Protein AF-A0A7Z9WBU5-F1 (afdb_monomer_lite)

Radius of gyration: 14.42 Å; chains: 1; bounding box: 31×33×34 Å

pLDDT: mean 84.42, std 13.03, range [35.31, 95.38]

Sequence (77 aa):
YKCEGMASMRTCPHGKEDRLLLSGTLVRKTLSEGGELPPQFSRPEVLQILKEYYQNLEEKVEIKLHGHATGDAEVKK

Foldseek 3Di:
DPVLDDDDPVG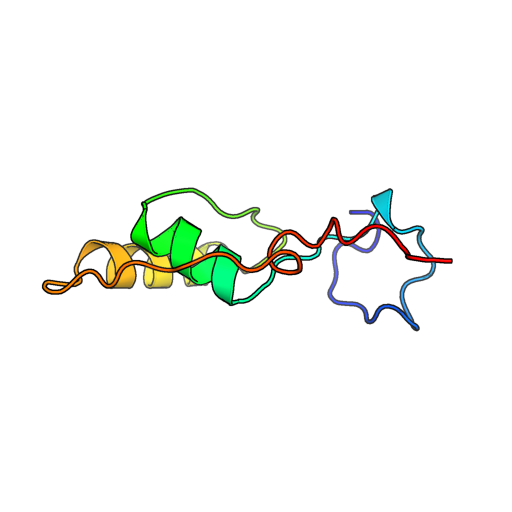DPDDPVVDDDAAPLNVLQCLLVLHDDDCSVDPPVVSVVSSVVSVPDPDRDDRDDDPPRRVPPPPPD

Secondary structure (DSSP, 8-state):
-TT-S---TTT--S-GGG-----HHHHHHHHHTT----TTTS-HHHHHHHHHHHHT-SS----PPPTTTTS------

Structure (mmCIF, N/CA/C/O backbone):
data_AF-A0A7Z9WBU5-F1
#
_entry.id   AF-A0A7Z9WBU5-F1
#
loop_
_atom_site.group_PDB
_atom_site.id
_atom_site.type_symbol
_atom_site.label_atom_id
_atom_site.label_alt_id
_atom_site.label_comp_id
_atom_site.label_asym_id
_atom_site.label_entity_id
_atom_site.label_seq_id
_atom_site.pdbx_PDB_ins_code
_atom_site.Cartn_x
_atom_site.Cartn_y
_atom_site.Cartn_z
_atom_site.occupancy
_atom_site.B_iso_or_equiv
_atom_site.auth_seq_id
_atom_site.auth_comp_id
_atom_site.auth_asym_id
_atom_site.auth_atom_id
_atom_site.pdbx_PDB_model_num
ATOM 1 N N . TYR A 1 1 ? 5.160 -2.967 -14.329 1.00 78.19 1 TYR A N 1
ATOM 2 C CA . TYR A 1 1 ? 5.573 -3.953 -13.301 1.00 78.19 1 TYR A CA 1
ATOM 3 C C . TYR A 1 1 ? 6.299 -5.148 -13.920 1.00 78.19 1 TYR A C 1
ATOM 5 O O . TYR A 1 1 ? 5.858 -6.277 -13.769 1.00 78.19 1 TYR A O 1
ATOM 13 N N . LYS A 1 2 ? 7.414 -4.927 -14.629 1.00 84.31 2 LYS A N 1
ATOM 14 C CA . LYS A 1 2 ? 8.039 -5.982 -15.458 1.00 84.31 2 LYS A CA 1
ATOM 15 C C . LYS A 1 2 ? 9.004 -6.913 -14.714 1.00 84.31 2 LYS A C 1
ATOM 17 O O . LYS A 1 2 ? 9.270 -8.004 -15.189 1.00 84.31 2 LYS A O 1
ATOM 22 N N . CYS A 1 3 ? 9.534 -6.499 -13.559 1.00 84.50 3 CYS A N 1
ATOM 23 C CA . CYS A 1 3 ? 10.442 -7.339 -12.762 1.00 84.50 3 CYS A CA 1
ATOM 24 C C . CYS A 1 3 ? 9.740 -8.462 -11.992 1.00 84.50 3 CYS A C 1
ATOM 26 O O . CYS A 1 3 ? 10.429 -9.372 -11.550 1.00 84.50 3 CYS A O 1
ATOM 28 N N . GLU A 1 4 ? 8.434 -8.330 -11.724 1.00 84.44 4 GLU A N 1
ATOM 29 C CA . GLU A 1 4 ? 7.641 -9.239 -10.867 1.00 84.44 4 GLU A CA 1
ATOM 30 C C . GLU A 1 4 ? 8.250 -9.549 -9.481 1.00 84.44 4 GLU A C 1
ATOM 32 O O . GLU A 1 4 ? 7.814 -10.451 -8.768 1.00 84.44 4 GLU A O 1
ATOM 37 N N . GLY A 1 5 ? 9.233 -8.754 -9.061 1.00 85.06 5 GLY A N 1
ATOM 38 C CA . GLY A 1 5 ? 10.018 -8.962 -7.858 1.00 85.06 5 GLY A CA 1
ATOM 39 C C . GLY A 1 5 ? 10.484 -7.644 -7.258 1.00 85.06 5 GLY A C 1
ATOM 40 O O . GLY A 1 5 ? 10.444 -6.584 -7.892 1.00 85.06 5 GLY A O 1
ATOM 41 N N . MET A 1 6 ? 10.916 -7.716 -6.002 1.00 88.69 6 MET A N 1
ATOM 42 C CA . MET A 1 6 ? 11.428 -6.562 -5.277 1.00 88.69 6 MET A CA 1
ATOM 43 C C . MET A 1 6 ? 12.819 -6.198 -5.797 1.00 88.69 6 MET A C 1
ATOM 45 O O . MET A 1 6 ? 13.740 -7.010 -5.762 1.00 88.69 6 MET A O 1
ATOM 49 N N . ALA A 1 7 ? 12.974 -4.961 -6.256 1.00 90.38 7 ALA A N 1
ATOM 50 C CA . ALA A 1 7 ? 14.243 -4.426 -6.724 1.00 90.38 7 ALA A CA 1
ATOM 51 C C . ALA A 1 7 ? 14.408 -2.985 -6.241 1.00 90.38 7 ALA A C 1
ATOM 53 O O . ALA A 1 7 ? 13.438 -2.238 -6.101 1.00 90.38 7 ALA A O 1
ATOM 54 N N . SER A 1 8 ? 15.652 -2.575 -6.001 1.00 89.38 8 SER A N 1
ATOM 55 C CA . SER A 1 8 ? 15.947 -1.184 -5.665 1.00 89.38 8 SER A CA 1
ATOM 56 C C . SER A 1 8 ? 15.939 -0.308 -6.917 1.00 89.38 8 SER A C 1
ATOM 58 O O . SER A 1 8 ? 16.124 -0.787 -8.039 1.00 89.38 8 SER A O 1
ATOM 60 N N . MET A 1 9 ? 15.834 1.012 -6.731 1.00 87.19 9 MET A N 1
ATOM 61 C CA . MET A 1 9 ? 15.881 1.964 -7.847 1.00 87.19 9 MET A CA 1
ATOM 62 C C . MET A 1 9 ? 17.180 1.889 -8.668 1.00 87.19 9 MET A C 1
ATOM 64 O O . MET A 1 9 ? 17.174 2.308 -9.824 1.00 87.19 9 MET A O 1
ATOM 68 N N . ARG A 1 10 ? 18.265 1.375 -8.067 1.00 88.88 10 ARG A N 1
ATOM 69 C CA . ARG A 1 10 ? 19.597 1.221 -8.674 1.00 88.88 10 ARG A CA 1
ATOM 70 C C . ARG A 1 10 ? 19.786 -0.107 -9.410 1.00 88.88 10 ARG A C 1
ATOM 72 O O . ARG A 1 10 ? 20.648 -0.188 -10.270 1.00 88.88 10 ARG A O 1
ATOM 79 N N . THR A 1 11 ? 19.035 -1.142 -9.032 1.00 90.31 11 THR A N 1
ATOM 80 C CA . THR A 1 11 ? 19.225 -2.520 -9.529 1.00 90.31 11 THR A CA 1
ATOM 81 C C . THR A 1 11 ? 18.146 -2.947 -10.516 1.00 90.31 11 THR A C 1
ATOM 83 O O . THR A 1 11 ? 18.376 -3.840 -11.321 1.00 90.31 11 THR A O 1
ATOM 86 N N . CYS A 1 12 ? 16.981 -2.296 -10.492 1.00 90.56 12 CYS A N 1
ATOM 87 C CA . CYS A 1 12 ? 15.935 -2.517 -11.480 1.00 90.56 12 CYS A CA 1
ATOM 88 C C . CYS A 1 12 ? 16.366 -1.959 -12.854 1.00 90.56 12 CYS A C 1
ATOM 90 O O . CYS A 1 12 ? 16.594 -0.748 -12.949 1.00 90.56 12 CYS A O 1
ATOM 92 N N . PRO A 1 13 ? 16.426 -2.784 -13.920 1.00 90.56 13 PRO A N 1
ATOM 93 C CA . PRO A 1 13 ? 16.813 -2.331 -15.259 1.00 90.56 13 PRO A CA 1
ATOM 94 C C . PRO A 1 13 ? 15.705 -1.543 -15.980 1.00 90.56 13 PRO A C 1
ATOM 96 O O . PRO A 1 13 ? 15.943 -1.002 -17.055 1.00 90.56 13 PRO A O 1
ATOM 99 N N . HIS A 1 14 ? 14.494 -1.476 -15.415 1.00 91.12 14 HIS A N 1
ATOM 100 C CA . HIS A 1 14 ? 13.326 -0.859 -16.052 1.00 91.12 14 HIS A CA 1
ATOM 101 C C . HIS A 1 14 ? 13.133 0.617 -15.679 1.00 91.12 14 HIS A C 1
ATOM 103 O O . HIS A 1 14 ? 13.614 1.070 -14.633 1.00 91.12 14 HIS A O 1
ATOM 109 N N . GLY A 1 15 ? 12.375 1.347 -16.506 1.00 88.12 15 GLY A N 1
ATOM 110 C CA . GLY A 1 15 ? 11.995 2.748 -16.296 1.00 88.12 15 GLY A CA 1
ATOM 111 C C . GLY A 1 15 ? 11.087 2.972 -15.082 1.00 88.12 15 GLY A C 1
ATOM 112 O O . GLY A 1 15 ? 10.742 2.036 -14.358 1.00 88.12 15 GLY A O 1
ATOM 113 N N . LYS A 1 16 ? 10.722 4.230 -14.811 1.00 85.38 16 LYS A N 1
ATOM 114 C CA . LYS A 1 16 ? 9.893 4.591 -13.642 1.00 85.38 16 LYS A CA 1
ATOM 115 C C . LYS A 1 16 ? 8.466 4.067 -13.768 1.00 85.38 16 LYS A C 1
ATOM 117 O O . LYS A 1 16 ? 7.919 3.573 -12.793 1.00 85.38 16 LYS A O 1
ATOM 122 N N . GLU A 1 17 ? 7.922 4.122 -14.974 1.00 87.38 17 GLU A N 1
ATOM 123 C CA . GLU A 1 17 ? 6.610 3.624 -15.381 1.00 87.38 17 GLU A CA 1
ATOM 124 C C . GLU A 1 17 ? 6.425 2.121 -15.126 1.00 87.38 17 GLU A C 1
ATOM 126 O O . GLU A 1 17 ? 5.310 1.634 -14.955 1.00 87.38 17 GLU A O 1
ATOM 131 N N . ASP A 1 18 ? 7.526 1.374 -15.053 1.00 88.44 18 ASP A N 1
ATOM 132 C CA . ASP A 1 18 ? 7.506 -0.063 -14.810 1.00 88.44 18 ASP A CA 1
ATOM 133 C C . ASP A 1 18 ? 7.608 -0.435 -13.322 1.00 88.44 18 ASP A C 1
ATOM 135 O O . ASP A 1 18 ? 7.504 -1.626 -12.994 1.00 88.44 18 ASP A O 1
ATOM 139 N N . ARG A 1 19 ? 7.798 0.544 -12.425 1.00 87.12 19 ARG A N 1
ATOM 140 C CA . ARG A 1 19 ? 8.031 0.356 -10.984 1.00 87.12 19 ARG A CA 1
ATOM 141 C C . ARG A 1 19 ? 6.762 0.646 -10.181 1.00 87.12 19 ARG A C 1
ATOM 143 O O . ARG A 1 19 ? 6.040 1.591 -10.463 1.00 87.12 19 ARG A O 1
ATOM 150 N N . LEU A 1 20 ? 6.525 -0.152 -9.138 1.00 87.31 20 LEU A N 1
ATOM 151 C CA . LEU A 1 20 ? 5.500 0.123 -8.130 1.00 87.31 20 LEU A CA 1
ATOM 152 C C . LEU A 1 20 ? 6.155 0.807 -6.933 1.00 87.31 20 LEU A C 1
ATOM 154 O O . LEU A 1 20 ? 7.024 0.214 -6.296 1.00 87.31 20 LEU A O 1
ATOM 158 N N . LEU A 1 21 ? 5.738 2.031 -6.622 1.00 87.44 21 LEU A N 1
ATOM 159 C CA . LEU A 1 21 ? 6.198 2.767 -5.449 1.00 87.44 21 LEU A CA 1
ATOM 160 C C . LEU A 1 21 ? 4.993 3.097 -4.572 1.00 87.44 21 LEU A C 1
ATOM 162 O O . LEU A 1 21 ? 4.123 3.862 -4.968 1.00 87.44 21 LEU A O 1
ATOM 166 N N . LEU A 1 22 ? 4.949 2.524 -3.372 1.00 87.38 22 LEU A N 1
A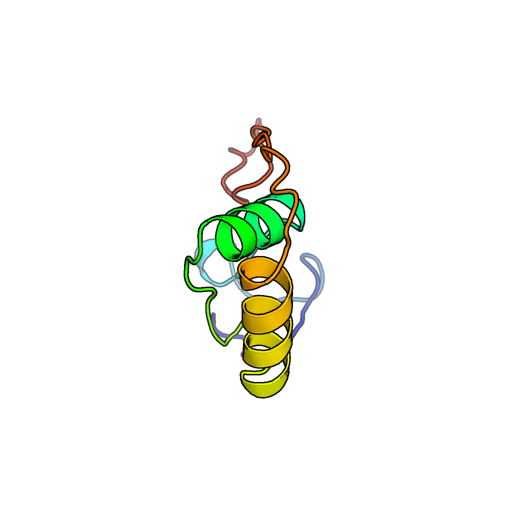TOM 167 C CA . LEU A 1 22 ? 3.921 2.807 -2.374 1.00 87.38 22 LEU A CA 1
ATOM 168 C C . LEU A 1 22 ? 4.607 3.211 -1.075 1.00 87.38 22 LEU A C 1
ATOM 170 O O . LEU A 1 22 ? 5.388 2.442 -0.512 1.00 87.38 22 LEU A O 1
ATOM 174 N N . SER A 1 23 ? 4.337 4.424 -0.592 1.00 89.25 23 SER A N 1
ATOM 175 C CA . SER A 1 23 ? 4.839 4.830 0.721 1.00 89.25 23 SER A CA 1
ATOM 176 C C . SER A 1 23 ? 4.075 4.117 1.836 1.00 89.25 23 SER A C 1
ATOM 178 O O . SER A 1 23 ? 2.881 3.835 1.716 1.00 89.25 23 SER A O 1
ATOM 180 N N . GLY A 1 24 ? 4.733 3.902 2.976 1.00 89.69 24 GLY A N 1
ATOM 181 C CA . GLY A 1 24 ? 4.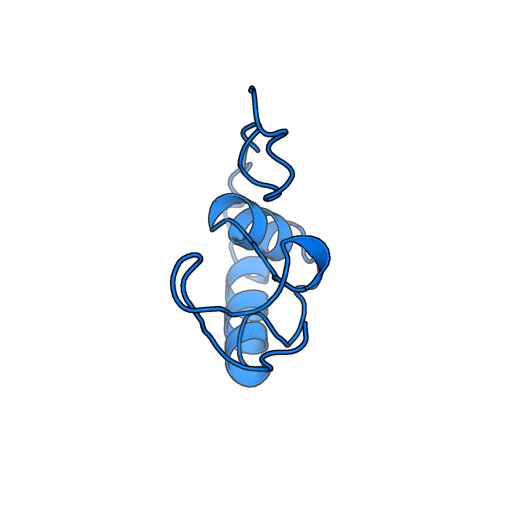065 3.347 4.155 1.00 89.69 24 GLY A CA 1
ATOM 182 C C . GLY A 1 24 ? 2.893 4.210 4.639 1.00 89.69 24 GLY A C 1
ATOM 183 O O . GLY A 1 24 ? 1.909 3.680 5.143 1.00 89.69 24 GLY A O 1
ATOM 184 N N . THR A 1 25 ? 2.960 5.533 4.456 1.00 91.69 25 THR A N 1
ATOM 185 C CA . THR A 1 25 ? 1.858 6.443 4.805 1.00 91.69 25 THR A CA 1
ATOM 186 C C . THR A 1 25 ? 0.635 6.201 3.928 1.00 91.69 25 THR A C 1
ATOM 188 O O . THR A 1 25 ? -0.469 6.112 4.456 1.00 91.69 25 THR A O 1
ATOM 191 N N . LEU A 1 26 ? 0.827 6.039 2.615 1.00 90.62 26 LEU A N 1
ATOM 192 C CA . LEU A 1 26 ? -0.264 5.713 1.700 1.00 90.62 26 LEU A CA 1
ATOM 193 C C . LEU A 1 26 ? -0.866 4.345 2.032 1.00 90.62 26 LEU A C 1
ATOM 195 O O . LEU A 1 26 ? -2.076 4.242 2.162 1.00 90.62 26 LEU A O 1
ATOM 199 N N . VAL A 1 27 ? -0.030 3.333 2.278 1.00 92.12 27 VAL A N 1
ATOM 200 C CA . VAL A 1 27 ? -0.476 1.982 2.662 1.00 92.12 27 VAL A CA 1
ATOM 201 C C . VAL A 1 27 ? -1.350 2.008 3.917 1.00 92.12 27 VAL A C 1
ATOM 203 O O . VAL A 1 27 ? -2.452 1.467 3.906 1.00 92.12 27 VAL A O 1
ATOM 206 N N . ARG A 1 28 ? -0.893 2.665 4.993 1.00 92.25 28 ARG A N 1
ATOM 207 C CA . ARG A 1 28 ? -1.675 2.771 6.235 1.00 92.25 28 ARG A CA 1
ATOM 208 C C . ARG A 1 28 ? -2.988 3.514 6.015 1.00 92.25 28 ARG A C 1
ATOM 210 O O . ARG A 1 28 ? -4.005 3.093 6.554 1.00 92.25 28 ARG A O 1
ATOM 217 N N . LYS A 1 29 ? -2.965 4.594 5.224 1.00 92.25 29 LYS A N 1
ATOM 218 C CA . LYS A 1 29 ? -4.169 5.355 4.885 1.00 92.25 29 LYS A CA 1
ATOM 219 C C . LYS A 1 29 ? -5.175 4.477 4.146 1.00 92.25 29 LYS A C 1
ATOM 221 O O . LYS A 1 29 ? -6.298 4.338 4.610 1.00 92.25 29 LYS A O 1
ATOM 226 N N . THR A 1 30 ? -4.744 3.818 3.071 1.00 91.94 30 THR A N 1
ATOM 227 C CA . THR A 1 30 ? -5.586 2.918 2.277 1.00 91.94 30 THR A CA 1
ATOM 228 C C . THR A 1 30 ? -6.203 1.819 3.137 1.00 91.94 30 THR A C 1
ATOM 230 O O . THR A 1 30 ? -7.404 1.594 3.054 1.00 91.94 30 THR A O 1
ATOM 233 N N . LEU A 1 31 ? -5.421 1.163 4.001 1.00 93.00 31 LEU A N 1
ATOM 234 C CA . LEU A 1 31 ? -5.934 0.100 4.872 1.00 93.00 31 LEU A CA 1
ATOM 235 C C . LEU A 1 31 ? -6.924 0.623 5.922 1.00 93.00 31 LEU A C 1
ATOM 237 O O . LEU A 1 31 ? -7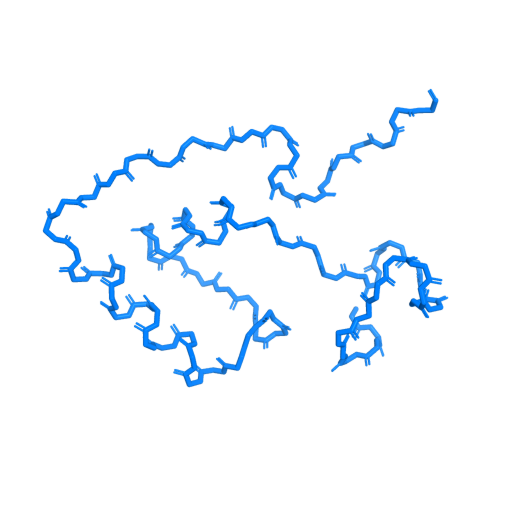.938 -0.024 6.175 1.00 93.00 31 LEU A O 1
ATOM 241 N N . SER A 1 32 ? -6.656 1.796 6.503 1.00 92.12 32 SER A N 1
ATOM 242 C CA . SER A 1 32 ? -7.549 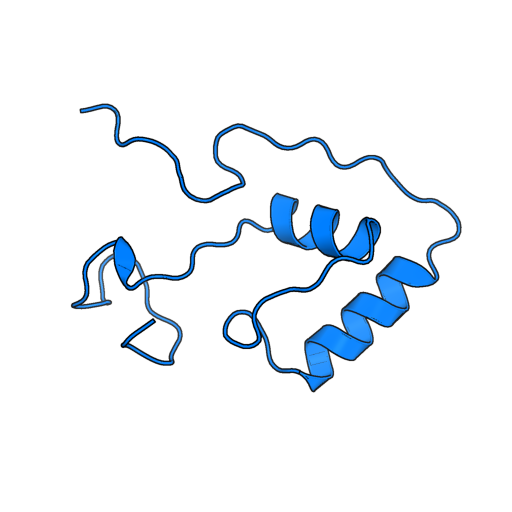2.438 7.474 1.00 92.12 32 SER A CA 1
ATOM 243 C C . SER A 1 32 ? -8.880 2.874 6.846 1.00 92.12 32 SER A C 1
ATOM 245 O O . SER A 1 32 ? -9.929 2.734 7.475 1.00 92.12 32 SER A O 1
ATOM 247 N N . GLU A 1 33 ? -8.850 3.322 5.587 1.00 91.75 33 GLU A N 1
ATOM 248 C CA . GLU A 1 33 ? -10.026 3.702 4.789 1.00 91.75 33 GLU A CA 1
ATOM 249 C C . GLU A 1 33 ? -10.765 2.495 4.176 1.00 91.75 33 GLU A C 1
ATOM 251 O O . GLU A 1 33 ? -11.815 2.667 3.565 1.00 91.75 33 GLU A O 1
ATOM 256 N N . GLY A 1 34 ? -10.247 1.269 4.337 1.00 89.44 34 GLY A N 1
ATOM 257 C CA . GLY A 1 34 ? -10.845 0.056 3.761 1.00 89.44 34 GLY A CA 1
ATOM 258 C C . GLY A 1 34 ? -10.622 -0.110 2.257 1.00 89.44 34 GLY A C 1
ATOM 259 O O . GLY A 1 34 ? -11.299 -0.912 1.618 1.00 89.44 34 GLY A O 1
ATOM 260 N N . GLY A 1 35 ? -9.672 0.630 1.686 1.00 89.19 35 GLY A N 1
ATOM 261 C CA . GLY A 1 35 ? -9.282 0.518 0.287 1.00 89.19 35 GLY A CA 1
ATOM 262 C C . GLY A 1 35 ? -8.456 -0.734 -0.020 1.00 89.19 35 GLY A C 1
ATOM 263 O O . GLY A 1 35 ? -8.031 -1.494 0.858 1.00 89.19 35 GLY A O 1
ATOM 264 N N . GLU A 1 36 ? -8.191 -0.941 -1.307 1.00 89.38 36 GLU A N 1
ATOM 265 C CA . GLU A 1 36 ? -7.431 -2.088 -1.797 1.00 89.38 36 GLU A CA 1
ATOM 266 C C . GLU A 1 36 ? -6.004 -1.713 -2.195 1.00 89.38 36 GLU A C 1
ATOM 268 O O . GLU A 1 36 ? -5.743 -0.629 -2.714 1.00 89.38 36 GLU A O 1
ATOM 273 N N . LEU A 1 37 ? -5.072 -2.638 -1.954 1.00 90.06 37 LEU A N 1
ATOM 274 C CA . LEU A 1 37 ? -3.676 -2.510 -2.358 1.00 90.06 37 LEU A CA 1
ATOM 275 C C . LEU A 1 37 ? -3.368 -3.498 -3.488 1.00 90.06 37 LEU A C 1
ATOM 277 O O . LEU A 1 37 ? -3.891 -4.616 -3.466 1.00 90.06 37 LEU A O 1
ATOM 281 N N . PRO A 1 38 ? -2.495 -3.133 -4.445 1.00 88.75 38 PRO A N 1
ATOM 282 C CA . PRO A 1 38 ? -2.085 -4.040 -5.507 1.00 88.75 38 PRO A CA 1
ATOM 283 C C . PRO A 1 38 ? -1.438 -5.317 -4.944 1.00 88.75 38 PRO A C 1
ATOM 285 O O . PRO A 1 38 ? -0.606 -5.225 -4.035 1.00 88.75 38 PRO A O 1
ATOM 288 N N . PRO A 1 39 ? -1.714 -6.504 -5.514 1.00 86.06 39 PRO A N 1
ATOM 289 C CA . PRO A 1 39 ? -1.129 -7.768 -5.053 1.00 86.06 39 PRO A CA 1
ATOM 290 C C . PRO A 1 39 ? 0.392 -7.848 -5.277 1.00 86.06 39 PRO A C 1
ATOM 292 O O . PRO A 1 39 ? 1.064 -8.710 -4.720 1.00 86.06 39 PRO A O 1
ATOM 295 N N . GLN A 1 40 ? 0.965 -6.947 -6.082 1.00 87.69 40 GLN A N 1
ATOM 296 C CA . GLN A 1 40 ? 2.415 -6.835 -6.254 1.00 87.69 40 GLN A CA 1
ATOM 297 C C . GLN A 1 40 ? 3.110 -6.212 -5.030 1.00 87.69 40 GLN A C 1
ATOM 299 O O . GLN A 1 40 ? 4.317 -6.385 -4.880 1.00 87.69 40 GLN A O 1
ATOM 304 N N . PHE A 1 41 ? 2.383 -5.490 -4.165 1.00 88.25 41 PHE A N 1
ATOM 305 C CA . PHE A 1 41 ? 2.949 -4.856 -2.967 1.00 88.25 41 PHE A CA 1
ATOM 306 C C . PHE A 1 41 ? 3.284 -5.875 -1.877 1.00 88.25 41 PHE A C 1
ATOM 308 O O . PHE A 1 41 ? 4.372 -5.855 -1.306 1.00 88.25 41 PHE A O 1
ATOM 315 N N . SER A 1 42 ? 2.337 -6.758 -1.580 1.00 89.94 42 SER A N 1
ATOM 316 C CA . SER A 1 42 ? 2.475 -7.786 -0.558 1.00 89.94 42 SER A CA 1
ATOM 317 C C . SER A 1 42 ? 1.664 -9.006 -0.958 1.00 89.94 42 SER A C 1
ATOM 319 O O . SER A 1 42 ? 0.761 -8.927 -1.791 1.00 89.94 42 SER A O 1
ATOM 321 N N . ARG A 1 43 ? 2.000 -10.145 -0.363 1.00 91.62 43 ARG A N 1
ATOM 322 C CA . ARG A 1 43 ? 1.287 -11.391 -0.615 1.00 91.62 43 ARG A CA 1
ATOM 323 C C . ARG A 1 43 ? -0.186 -11.278 -0.169 1.00 91.62 43 ARG A C 1
ATOM 325 O O . ARG A 1 43 ? -0.451 -10.606 0.836 1.00 91.62 43 ARG A O 1
ATOM 332 N N . PRO A 1 44 ? -1.137 -11.927 -0.867 1.00 91.69 44 PRO A N 1
ATOM 333 C CA . PRO A 1 44 ? -2.562 -11.849 -0.535 1.00 91.69 44 PRO A CA 1
ATOM 334 C C . PRO A 1 44 ? -2.886 -12.233 0.914 1.00 91.69 44 PRO A C 1
ATOM 336 O O . PRO A 1 44 ? -3.661 -11.539 1.569 1.00 91.69 44 PRO A O 1
ATOM 339 N N . GLU A 1 45 ? -2.243 -13.277 1.441 1.00 94.56 45 GLU A N 1
ATOM 340 C CA . GLU A 1 45 ? -2.439 -13.758 2.810 1.00 94.56 45 GLU A CA 1
ATOM 341 C C . GLU A 1 45 ? -2.038 -12.713 3.862 1.00 94.56 45 GLU A C 1
ATOM 343 O O . GLU A 1 45 ? -2.721 -12.536 4.868 1.00 94.56 45 GLU A O 1
ATOM 348 N N . VAL A 1 46 ? -0.983 -11.938 3.596 1.00 94.50 46 VAL A N 1
ATOM 349 C CA . VAL A 1 46 ? -0.542 -10.853 4.481 1.00 94.50 46 VAL A CA 1
ATOM 350 C C . VAL A 1 46 ? -1.496 -9.664 4.381 1.00 94.50 46 VAL A C 1
ATOM 352 O O . VAL A 1 46 ? -1.846 -9.064 5.396 1.00 94.50 46 VAL A O 1
ATOM 355 N N . LEU A 1 47 ? -1.942 -9.318 3.169 1.00 92.38 47 LEU A N 1
ATOM 356 C CA . LEU A 1 47 ? -2.896 -8.226 2.963 1.00 92.38 47 LEU A CA 1
ATOM 357 C C . LEU A 1 47 ? -4.224 -8.480 3.675 1.00 92.38 47 LEU A C 1
ATOM 359 O O . LEU A 1 47 ? -4.798 -7.538 4.214 1.00 92.38 47 LEU A O 1
ATOM 363 N N . GLN A 1 48 ? -4.694 -9.727 3.705 1.00 92.38 48 GLN A N 1
ATOM 364 C CA . GLN A 1 48 ? -5.913 -10.096 4.418 1.00 92.38 48 GLN A CA 1
ATOM 365 C C . GLN A 1 48 ? -5.790 -9.835 5.925 1.00 92.38 48 GLN A C 1
ATOM 367 O O . GLN A 1 48 ? -6.651 -9.161 6.486 1.00 92.38 48 GLN A O 1
ATOM 372 N N . ILE A 1 49 ? -4.688 -10.270 6.548 1.00 95.38 49 ILE A N 1
ATOM 373 C CA . ILE A 1 49 ? -4.420 -10.039 7.979 1.00 95.38 49 ILE A CA 1
ATOM 374 C C . ILE A 1 49 ? -4.348 -8.538 8.285 1.00 95.38 49 ILE A C 1
ATOM 376 O O . ILE A 1 49 ? -4.937 -8.059 9.252 1.00 95.38 49 ILE A O 1
ATOM 380 N N . LEU A 1 50 ? -3.647 -7.768 7.446 1.00 94.19 50 LEU A N 1
ATOM 381 C CA . LEU A 1 50 ? -3.536 -6.321 7.629 1.00 94.19 50 LEU A CA 1
ATOM 382 C C . LEU A 1 50 ? -4.896 -5.630 7.491 1.00 94.19 50 LEU A C 1
ATOM 384 O O . LEU A 1 50 ? -5.232 -4.786 8.319 1.00 94.19 50 LEU A O 1
ATOM 388 N N . LYS A 1 51 ? -5.692 -5.987 6.476 1.00 92.62 51 LYS A N 1
ATOM 389 C CA . LYS A 1 51 ? -7.049 -5.453 6.301 1.00 92.62 51 LYS A CA 1
ATOM 390 C C . LYS A 1 51 ? -7.905 -5.739 7.535 1.00 92.62 51 LYS A C 1
ATOM 392 O O . LYS A 1 51 ? -8.503 -4.812 8.068 1.00 92.62 51 LYS A O 1
ATOM 397 N N . GLU A 1 52 ? -7.919 -6.980 8.013 1.00 93.94 52 GLU A N 1
ATOM 398 C CA . GLU A 1 52 ? -8.678 -7.373 9.204 1.00 93.94 52 GLU A CA 1
ATOM 399 C C . GLU A 1 52 ? -8.268 -6.558 10.435 1.00 93.94 52 GLU A C 1
ATOM 401 O O . GLU A 1 52 ? -9.126 -6.004 11.119 1.00 93.94 52 GLU A O 1
ATOM 406 N N . TYR A 1 53 ? -6.965 -6.398 10.674 1.00 94.75 53 TYR A N 1
ATOM 407 C CA . TYR A 1 53 ? -6.467 -5.570 11.769 1.00 94.75 53 TYR A CA 1
ATOM 408 C C . TYR A 1 53 ? -6.952 -4.116 11.661 1.00 94.75 53 TYR A C 1
ATOM 410 O O . TYR A 1 53 ? -7.533 -3.585 12.604 1.00 94.75 53 TYR A O 1
ATOM 418 N N . TYR A 1 54 ? -6.759 -3.469 10.506 1.00 93.06 54 TYR A N 1
ATOM 419 C CA . TYR A 1 54 ? -7.109 -2.055 10.335 1.00 93.06 54 TYR A CA 1
ATOM 420 C C . TYR A 1 54 ? -8.620 -1.788 10.363 1.00 93.06 54 TYR A C 1
ATOM 422 O O . TYR A 1 54 ? -9.036 -0.697 10.756 1.00 93.06 54 TYR A O 1
ATOM 430 N N . GLN A 1 55 ? -9.443 -2.760 9.960 1.00 90.75 55 GLN A N 1
ATOM 431 C CA . GLN A 1 55 ? -10.900 -2.631 10.006 1.00 90.75 55 GLN A CA 1
ATOM 432 C C . GLN A 1 55 ? -11.477 -2.808 11.414 1.00 90.75 55 GLN A C 1
ATOM 434 O O . GLN A 1 55 ? -12.501 -2.196 11.711 1.00 90.75 55 GLN A O 1
ATOM 439 N N . ASN A 1 56 ? -10.801 -3.564 12.282 1.00 93.62 56 ASN A N 1
ATOM 440 C CA . ASN A 1 56 ? -11.230 -3.821 13.660 1.00 93.62 56 ASN A CA 1
ATOM 441 C C . ASN A 1 56 ? -10.633 -2.850 14.700 1.00 93.62 56 ASN A C 1
ATOM 443 O O . ASN A 1 56 ? -10.800 -3.060 15.898 1.00 93.62 56 ASN A O 1
ATOM 447 N N . LEU A 1 57 ? -9.934 -1.790 14.278 1.00 91.56 57 LEU A N 1
ATOM 448 C CA . LEU A 1 57 ? -9.434 -0.761 15.196 1.00 91.56 57 LEU A CA 1
ATOM 449 C C . LEU A 1 57 ? -10.592 0.068 15.769 1.00 91.56 57 LEU A C 1
ATOM 451 O O . LEU A 1 57 ? -11.317 0.721 15.016 1.00 91.56 57 LEU A O 1
ATOM 455 N N . GLU A 1 58 ? -10.717 0.082 17.099 1.00 87.44 58 GLU A N 1
ATOM 456 C CA . GLU A 1 58 ? -11.694 0.907 17.827 1.00 87.44 58 GLU A CA 1
ATOM 457 C C . GLU A 1 58 ? -11.400 2.407 17.661 1.00 87.44 58 GLU A C 1
ATOM 459 O O . GLU A 1 58 ? -12.306 3.208 17.434 1.00 87.44 58 GLU A O 1
ATOM 464 N N . GLU A 1 59 ? -10.118 2.783 17.684 1.00 87.62 59 GLU A N 1
ATOM 465 C CA . GLU A 1 59 ? -9.658 4.152 17.455 1.00 87.62 59 GLU A CA 1
ATOM 466 C C . GLU A 1 59 ? -9.010 4.285 16.073 1.00 87.62 59 GLU A C 1
ATOM 468 O O . GLU A 1 59 ? -7.899 3.807 15.820 1.00 87.62 59 GLU A O 1
ATOM 473 N N . LYS A 1 60 ? -9.697 4.973 15.155 1.00 83.50 60 LYS A N 1
ATOM 474 C CA . LYS A 1 60 ? -9.160 5.284 13.826 1.00 83.50 60 LYS A CA 1
ATOM 475 C C . LYS A 1 60 ? -8.477 6.646 13.847 1.00 83.50 60 LYS A C 1
ATOM 477 O O . LYS A 1 60 ? -9.118 7.676 14.036 1.00 83.50 60 LYS A O 1
ATOM 482 N N . VAL A 1 61 ? -7.165 6.643 13.629 1.00 84.81 61 VAL A N 1
ATOM 483 C CA . VAL A 1 61 ? -6.368 7.869 13.521 1.00 84.81 61 VAL A CA 1
ATOM 484 C C . VAL A 1 61 ? -6.423 8.392 12.089 1.00 84.81 61 VAL A C 1
ATOM 486 O O . VAL A 1 61 ? -6.218 7.641 11.137 1.00 84.81 61 VAL A O 1
ATOM 489 N N . GLU A 1 62 ? -6.647 9.695 11.928 1.00 86.19 62 GLU A N 1
ATOM 490 C CA . GLU A 1 62 ? -6.574 10.351 10.623 1.00 86.19 62 GLU A CA 1
ATOM 491 C C . GLU A 1 62 ? -5.128 10.359 10.097 1.00 86.19 62 GLU A C 1
ATOM 493 O O . GLU A 1 62 ? -4.211 10.896 10.726 1.00 86.19 62 GLU A O 1
ATOM 498 N N . ILE A 1 63 ? -4.914 9.784 8.911 1.00 88.38 63 ILE A N 1
ATOM 499 C CA . ILE A 1 63 ? -3.587 9.700 8.293 1.00 88.38 63 ILE A CA 1
ATOM 500 C C . ILE A 1 63 ? -3.440 10.799 7.242 1.00 88.38 63 ILE A C 1
ATOM 502 O O . ILE A 1 63 ? -4.006 10.738 6.147 1.00 88.38 63 ILE A O 1
ATOM 506 N N . LYS A 1 64 ? -2.614 11.799 7.560 1.00 85.56 64 LYS A N 1
ATOM 507 C CA . LYS A 1 64 ? -2.297 12.906 6.651 1.00 85.56 64 LYS A CA 1
ATOM 508 C C . LYS A 1 64 ? -1.307 12.453 5.578 1.00 85.56 64 LYS A C 1
ATOM 510 O O . LYS A 1 64 ? -0.247 11.905 5.880 1.00 85.56 64 LYS A O 1
ATOM 515 N N . LEU A 1 65 ? -1.646 12.696 4.312 1.00 81.62 65 LEU A N 1
ATOM 516 C CA . LEU A 1 65 ? -0.732 12.471 3.193 1.00 81.62 65 LEU A CA 1
ATOM 517 C C . LEU A 1 65 ? 0.234 13.652 3.064 1.00 81.62 65 LEU A C 1
ATOM 519 O O . LEU A 1 65 ? -0.171 14.810 3.124 1.00 81.62 65 LEU A O 1
ATOM 523 N N . HIS A 1 66 ? 1.507 13.347 2.836 1.00 76.06 66 HIS A N 1
ATOM 524 C CA . HIS A 1 66 ? 2.518 14.326 2.437 1.00 76.06 66 HIS A CA 1
ATOM 525 C C . HIS A 1 66 ? 2.805 14.179 0.938 1.00 76.06 66 HIS A C 1
ATOM 527 O O . HIS A 1 66 ? 2.621 13.095 0.388 1.00 76.06 66 HIS A O 1
ATOM 533 N N . GLY A 1 67 ? 3.294 15.234 0.278 1.00 68.19 67 GLY A N 1
ATOM 534 C CA . GLY A 1 67 ? 3.450 15.282 -1.188 1.00 68.19 67 GLY A CA 1
ATOM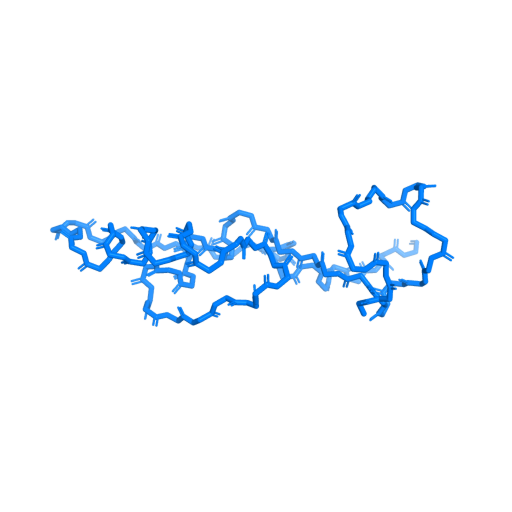 535 C C . GLY A 1 67 ? 4.321 14.183 -1.823 1.00 68.19 67 GLY A C 1
ATOM 536 O O . GLY A 1 67 ? 4.245 13.968 -3.022 1.00 68.19 67 GLY A O 1
ATOM 537 N N . HIS A 1 68 ? 5.110 13.445 -1.038 1.00 69.25 68 HIS A N 1
ATOM 538 C CA . HIS A 1 68 ? 5.920 12.312 -1.513 1.00 69.25 68 HIS A CA 1
ATOM 539 C C . HIS A 1 68 ? 5.268 10.937 -1.281 1.00 69.25 68 HIS A C 1
ATOM 541 O O . HIS A 1 68 ? 5.872 9.907 -1.577 1.00 69.25 68 HIS A O 1
ATOM 547 N N . ALA A 1 69 ? 4.058 10.891 -0.720 1.00 69.88 69 ALA A N 1
ATOM 548 C CA . ALA A 1 69 ? 3.427 9.647 -0.293 1.00 69.88 69 ALA A CA 1
ATOM 549 C C . ALA A 1 69 ? 2.918 8.778 -1.458 1.00 69.88 69 ALA A C 1
ATOM 551 O O . ALA A 1 69 ? 2.823 7.559 -1.298 1.00 69.88 69 ALA A O 1
ATOM 552 N N . THR A 1 70 ? 2.613 9.374 -2.611 1.00 67.38 70 THR A N 1
ATOM 553 C CA . THR A 1 70 ? 2.070 8.676 -3.790 1.00 67.38 70 THR A CA 1
ATOM 554 C C . THR A 1 70 ? 3.138 8.145 -4.743 1.00 67.38 70 THR A C 1
ATOM 556 O O . THR A 1 70 ? 2.812 7.411 -5.662 1.00 67.38 70 THR A O 1
ATOM 559 N N . GLY A 1 71 ? 4.417 8.473 -4.534 1.00 63.38 71 GLY A N 1
ATOM 560 C CA . GLY A 1 71 ? 5.493 8.089 -5.457 1.00 63.38 71 GLY A CA 1
ATOM 561 C C . GLY A 1 71 ? 5.594 8.974 -6.709 1.00 63.38 71 GLY A C 1
ATOM 562 O O . GLY A 1 71 ? 6.662 9.016 -7.317 1.00 63.38 71 GLY A O 1
ATOM 563 N N . ASP A 1 72 ? 4.561 9.768 -7.013 1.00 59.56 72 ASP A N 1
ATOM 564 C CA . ASP A 1 72 ? 4.510 10.769 -8.094 1.00 59.56 72 ASP A CA 1
ATOM 565 C C . ASP A 1 72 ? 5.234 12.079 -7.743 1.00 59.56 72 ASP A C 1
ATOM 567 O O . ASP A 1 72 ? 4.808 13.173 -8.111 1.00 59.56 72 ASP A O 1
ATOM 571 N N . ALA A 1 73 ? 6.335 12.004 -6.995 1.00 52.62 73 ALA A N 1
ATOM 572 C CA . ALA A 1 73 ? 7.152 13.185 -6.775 1.00 52.62 73 ALA A CA 1
ATOM 573 C C . ALA A 1 73 ? 7.795 13.570 -8.115 1.00 52.62 73 ALA A C 1
ATOM 575 O O . ALA A 1 73 ? 8.730 12.904 -8.575 1.00 52.62 73 ALA A O 1
ATOM 576 N N . GLU A 1 74 ? 7.275 14.627 -8.747 1.00 46.16 74 GLU A N 1
ATOM 577 C CA . GLU A 1 74 ? 7.906 15.273 -9.892 1.00 46.16 74 GLU A CA 1
ATOM 578 C C . GLU A 1 74 ? 9.396 15.445 -9.585 1.00 46.16 74 GLU A C 1
ATOM 580 O O . GLU A 1 74 ? 9.787 15.969 -8.536 1.00 46.16 74 GLU A O 1
ATOM 585 N N . VAL A 1 75 ? 10.244 14.948 -10.486 1.00 44.59 75 VAL A N 1
ATOM 586 C CA . VAL A 1 75 ? 11.683 15.182 -10.399 1.00 44.59 75 VAL A CA 1
ATOM 587 C C . VAL A 1 75 ? 11.871 16.675 -10.592 1.00 44.59 75 VAL A C 1
ATOM 589 O O . VAL A 1 75 ? 11.861 17.151 -11.726 1.00 44.59 75 VAL A O 1
ATOM 592 N N . LYS A 1 76 ? 12.019 17.427 -9.499 1.00 38.12 76 LYS A N 1
ATOM 593 C CA . LYS A 1 76 ? 12.595 18.764 -9.593 1.00 38.12 76 LYS A CA 1
ATOM 594 C C . LYS A 1 76 ? 14.001 18.577 -10.163 1.00 38.12 76 LYS A C 1
ATOM 596 O O . LYS A 1 76 ? 14.839 17.938 -9.527 1.00 38.12 76 LYS A O 1
ATOM 601 N N . LYS A 1 77 ? 14.152 19.001 -11.419 1.00 35.31 77 LYS A N 1
ATOM 602 C CA . LYS A 1 77 ? 15.420 19.094 -12.144 1.00 35.31 77 LYS A CA 1
ATOM 603 C C . LYS A 1 77 ? 16.422 19.930 -11.361 1.00 35.31 77 LYS A C 1
ATOM 605 O O . LYS A 1 77 ? 15.979 20.926 -10.747 1.00 35.31 77 LYS A O 1
#